Protein AF-A0A381E7R8-F1 (afdb_monomer)

Structure (mmCIF, N/CA/C/O backbone):
data_AF-A0A381E7R8-F1
#
_entry.id   AF-A0A381E7R8-F1
#
loop_
_atom_site.group_PDB
_atom_site.id
_atom_site.type_symbol
_atom_site.label_atom_id
_atom_site.label_alt_id
_atom_site.label_comp_id
_atom_site.label_asym_id
_atom_site.label_entity_id
_atom_site.label_seq_id
_atom_site.pdbx_PDB_ins_code
_atom_site.Cartn_x
_atom_site.Cartn_y
_atom_site.Cartn_z
_atom_site.occupancy
_atom_site.B_iso_or_equiv
_atom_site.auth_seq_id
_atom_site.auth_comp_id
_atom_site.auth_asym_id
_atom_site.auth_atom_id
_atom_site.pdbx_PDB_model_num
ATOM 1 N N . MET A 1 1 ? -20.801 15.352 26.132 1.00 61.00 1 MET A N 1
ATOM 2 C CA . MET A 1 1 ? -19.997 14.340 25.411 1.00 61.00 1 MET A CA 1
ATOM 3 C C . MET A 1 1 ? -20.320 12.989 26.012 1.00 61.00 1 MET A C 1
ATOM 5 O O . MET A 1 1 ? -20.238 12.879 27.228 1.00 61.00 1 MET A O 1
ATOM 9 N N . SER A 1 2 ? -20.716 12.006 25.205 1.00 78.62 2 SER A N 1
ATOM 10 C CA . SER A 1 2 ? -21.127 10.688 25.704 1.00 78.62 2 SER A CA 1
ATOM 11 C C . SER A 1 2 ? -20.179 9.622 25.162 1.00 78.62 2 SER A C 1
ATOM 13 O O . SER A 1 2 ? -19.959 9.539 23.952 1.00 78.62 2 SER A O 1
ATOM 15 N N . LYS A 1 3 ? -19.590 8.832 26.067 1.00 87.75 3 LYS A N 1
ATOM 16 C CA . LYS A 1 3 ? -18.775 7.665 25.712 1.00 87.75 3 LYS A CA 1
ATOM 17 C C . LYS A 1 3 ? -19.713 6.498 25.410 1.00 87.75 3 LYS A C 1
ATOM 19 O O . LYS A 1 3 ? -20.561 6.174 26.233 1.00 87.75 3 LYS A O 1
ATOM 24 N N . TYR A 1 4 ? -19.550 5.881 24.247 1.00 91.44 4 TYR A N 1
ATOM 25 C CA . TYR A 1 4 ? -20.288 4.690 23.836 1.00 91.44 4 TYR A CA 1
ATOM 26 C C . TYR A 1 4 ? -19.333 3.505 23.805 1.00 91.44 4 TYR A C 1
ATOM 28 O O . TYR A 1 4 ? -18.330 3.542 23.092 1.00 91.44 4 TYR A O 1
ATOM 36 N N . HIS A 1 5 ? -19.657 2.461 24.561 1.00 94.12 5 HIS A N 1
ATOM 37 C CA . HIS A 1 5 ? -19.005 1.162 24.458 1.00 94.12 5 HIS A CA 1
ATOM 38 C C . HIS A 1 5 ? -19.753 0.351 23.403 1.00 94.12 5 HIS A C 1
ATOM 40 O O . HIS A 1 5 ? -20.919 0.016 23.593 1.00 94.12 5 HIS A O 1
ATOM 46 N N . ILE A 1 6 ? -19.110 0.114 22.262 1.00 94.88 6 ILE A N 1
ATOM 47 C CA . ILE A 1 6 ? -19.734 -0.513 21.097 1.00 94.88 6 ILE A CA 1
ATOM 48 C C . ILE A 1 6 ? -19.000 -1.805 20.789 1.00 94.88 6 ILE A C 1
ATOM 50 O O . ILE A 1 6 ? -17.787 -1.786 20.581 1.00 94.88 6 ILE A O 1
ATOM 54 N N . THR A 1 7 ? -19.746 -2.902 20.716 1.00 96.88 7 THR A N 1
ATOM 55 C CA . THR A 1 7 ? -19.265 -4.183 20.198 1.00 96.88 7 THR A CA 1
ATOM 56 C C . THR A 1 7 ? -19.481 -4.213 18.689 1.00 96.88 7 THR A C 1
ATOM 58 O O . THR A 1 7 ? -20.602 -4.051 18.210 1.00 96.88 7 THR A O 1
ATOM 61 N N . HIS A 1 8 ? -18.390 -4.363 17.943 1.00 96.69 8 HIS A N 1
ATOM 62 C CA . HIS A 1 8 ? -18.392 -4.488 16.487 1.00 96.69 8 HIS A CA 1
ATOM 63 C C . HIS A 1 8 ? -18.853 -5.877 16.036 1.00 96.69 8 HIS A C 1
ATOM 65 O O . HIS A 1 8 ? -18.835 -6.827 16.818 1.00 96.69 8 HIS A O 1
ATOM 71 N N . SER A 1 9 ? -19.160 -6.027 14.745 1.00 96.12 9 SER A N 1
ATOM 72 C CA . SER A 1 9 ? -19.551 -7.319 14.160 1.00 96.12 9 SER A CA 1
ATOM 73 C C . SER A 1 9 ? -18.456 -8.389 14.256 1.00 96.12 9 SER A C 1
ATOM 75 O O . SER A 1 9 ? -18.755 -9.576 14.270 1.00 96.12 9 SER A O 1
ATOM 77 N N . CYS A 1 10 ? -17.192 -7.978 14.397 1.00 94.88 10 CYS A N 1
ATOM 78 C CA . CYS A 1 10 ? -16.057 -8.868 14.652 1.00 94.88 10 CYS A CA 1
ATOM 79 C C . CYS A 1 10 ? -15.920 -9.305 16.128 1.00 94.88 10 CYS A C 1
ATOM 81 O O . CYS A 1 10 ? -14.922 -9.921 16.481 1.00 94.88 10 CYS A O 1
ATOM 83 N N . GLY A 1 11 ? -16.844 -8.915 17.015 1.00 94.81 11 GLY A N 1
ATOM 84 C CA . GLY A 1 11 ? -16.837 -9.256 18.446 1.00 94.81 11 GLY A CA 1
ATOM 85 C C . GLY A 1 11 ? -15.970 -8.355 19.338 1.00 94.81 11 GLY A C 1
ATOM 86 O O . GLY A 1 11 ? -16.086 -8.402 20.560 1.00 94.81 11 GLY A O 1
ATOM 87 N N . HIS A 1 12 ? -15.135 -7.486 18.760 1.00 95.62 12 HIS A N 1
ATOM 88 C CA . HIS A 1 12 ? -14.300 -6.559 19.528 1.00 95.62 12 HIS A CA 1
ATOM 89 C C . HIS A 1 12 ? -15.088 -5.336 19.993 1.00 95.62 12 HIS A C 1
ATOM 91 O O . HIS A 1 12 ? -15.804 -4.704 19.213 1.00 95.62 12 HIS A O 1
ATOM 97 N N . SER A 1 13 ? -14.884 -4.952 21.251 1.00 95.50 13 SER A N 1
ATOM 98 C CA . SER A 1 13 ? -15.479 -3.748 21.828 1.00 95.50 13 SER A CA 1
ATOM 99 C C . SER A 1 13 ? -14.521 -2.561 21.765 1.00 95.50 13 SER A C 1
ATOM 101 O O . SER A 1 13 ? -13.342 -2.680 22.097 1.00 95.50 13 SER A O 1
ATOM 103 N N . ARG A 1 14 ? -15.028 -1.391 21.367 1.00 94.44 14 ARG A N 1
ATOM 104 C CA . ARG A 1 14 ? -14.288 -0.121 21.368 1.00 94.44 14 ARG A CA 1
ATOM 105 C C . ARG A 1 14 ? -15.113 0.991 21.999 1.00 94.44 14 ARG A C 1
ATOM 107 O O . ARG A 1 14 ? -16.341 1.001 21.942 1.00 94.44 14 ARG A O 1
ATOM 114 N N . THR A 1 15 ? -14.405 1.947 22.593 1.00 94.88 15 THR A N 1
ATOM 115 C CA . THR A 1 15 ? -15.012 3.137 23.189 1.00 94.88 15 THR A CA 1
ATOM 116 C C . THR A 1 15 ? -14.938 4.294 22.203 1.00 94.88 15 THR A C 1
ATOM 118 O O . THR A 1 15 ? -13.847 4.715 21.821 1.00 94.88 15 THR A O 1
ATOM 121 N N . TYR A 1 16 ? -16.093 4.832 21.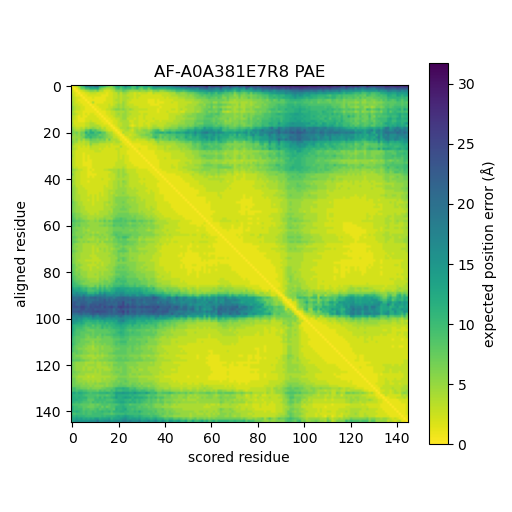822 1.00 92.44 16 TYR A N 1
ATOM 122 C CA . TYR A 1 16 ? -16.208 5.987 20.937 1.00 92.44 16 TYR A CA 1
ATOM 123 C C . TYR A 1 16 ? -16.748 7.194 21.694 1.00 92.44 16 TYR A C 1
ATOM 125 O O . TYR A 1 16 ? -17.708 7.087 22.456 1.00 92.44 16 TYR A O 1
ATOM 133 N N . ASN A 1 17 ? -16.164 8.365 21.449 1.00 92.75 17 ASN A N 1
ATOM 134 C CA . ASN A 1 17 ? -16.782 9.628 21.832 1.00 92.75 17 ASN A CA 1
ATOM 135 C C . ASN A 1 17 ? -17.656 10.101 20.668 1.00 92.75 17 ASN A C 1
ATOM 137 O O . ASN A 1 17 ? -17.148 10.644 19.686 1.00 92.75 17 ASN A O 1
ATOM 141 N N . ILE A 1 18 ? -18.963 9.845 20.747 1.00 90.50 18 ILE A N 1
ATOM 142 C CA . ILE A 1 18 ? -19.897 10.293 19.713 1.00 90.50 18 ILE A CA 1
ATOM 143 C C . ILE A 1 18 ? -20.349 11.712 20.064 1.00 90.50 18 ILE A C 1
ATOM 145 O O . ILE A 1 18 ? -21.137 11.932 20.985 1.00 90.50 18 ILE A O 1
ATOM 149 N N . CYS A 1 19 ? -19.805 12.681 19.329 1.00 86.62 19 CYS A N 1
ATOM 150 C CA . CYS A 1 19 ? -20.195 14.085 19.382 1.00 86.62 19 CYS A CA 1
ATOM 151 C C . CYS A 1 19 ? -21.368 14.389 18.429 1.00 86.62 19 CYS A C 1
ATOM 153 O O . CYS A 1 19 ? -21.651 13.614 17.514 1.00 86.62 19 CYS A O 1
ATOM 155 N N . GLY A 1 20 ? -22.040 15.522 18.656 1.00 84.00 20 GLY A N 1
ATOM 156 C CA . GLY A 1 20 ? -23.197 15.987 17.878 1.00 84.00 20 GLY A CA 1
ATOM 157 C C . GLY A 1 20 ? -24.476 16.101 18.709 1.00 84.00 20 GLY A C 1
ATOM 158 O O . GLY A 1 20 ? -24.531 15.619 19.845 1.00 84.00 20 GLY A O 1
ATOM 159 N N . THR A 1 21 ? -25.495 16.760 18.162 1.00 82.31 21 THR A N 1
ATOM 160 C CA . THR A 1 21 ? -26.860 16.750 18.706 1.00 82.31 21 THR A CA 1
ATOM 161 C C . THR A 1 21 ? -27.434 15.333 18.659 1.00 82.31 21 THR A C 1
ATOM 163 O O . THR A 1 21 ? -27.013 14.522 17.841 1.00 82.31 21 THR A O 1
ATOM 166 N N . ASP A 1 22 ? -28.338 15.019 19.585 1.00 85.69 22 ASP A N 1
ATOM 167 C CA . ASP A 1 22 ? -29.043 13.724 19.632 1.00 85.69 22 ASP A CA 1
ATOM 168 C C . ASP A 1 22 ? -30.563 13.926 19.544 1.00 85.69 22 ASP A C 1
ATOM 170 O O . ASP A 1 22 ? -31.344 13.135 20.063 1.00 85.69 22 ASP A O 1
ATOM 174 N N . VAL A 1 23 ? -30.977 15.046 18.942 1.00 86.06 23 VAL A N 1
ATOM 175 C CA . VAL A 1 23 ? -32.380 15.485 18.866 1.00 86.06 23 VAL A CA 1
ATOM 176 C C . VAL A 1 23 ? -33.215 14.495 18.047 1.00 86.06 23 VAL A C 1
ATOM 178 O O . VAL A 1 23 ? -34.391 14.298 18.339 1.00 86.06 23 VAL A O 1
ATOM 181 N N . HIS A 1 24 ? -32.601 13.816 17.077 1.00 88.00 24 HIS A N 1
ATOM 182 C CA . HIS A 1 24 ? -33.231 12.803 16.232 1.00 88.00 24 HIS A CA 1
ATOM 183 C C . HIS A 1 24 ? -32.565 11.422 16.374 1.00 88.00 24 HIS A C 1
ATOM 185 O O . HIS A 1 24 ? -32.642 10.589 15.468 1.00 88.00 24 HIS A O 1
ATOM 191 N N . GLY A 1 25 ? -31.902 11.153 17.506 1.00 87.88 25 GLY A N 1
ATOM 192 C CA . GLY A 1 25 ? -31.241 9.870 17.772 1.00 87.88 25 GLY A CA 1
ATOM 193 C C . GLY A 1 25 ? -30.006 9.612 16.901 1.00 87.88 25 GLY A C 1
ATOM 194 O O . GLY A 1 25 ? -29.629 8.457 16.659 1.00 87.88 25 GLY A O 1
ATOM 195 N N . GLU A 1 26 ? -29.368 10.669 16.395 1.00 90.88 26 GLU A N 1
ATOM 196 C CA . GLU A 1 26 ? -28.210 10.599 15.507 1.00 90.88 26 GLU A CA 1
ATOM 197 C C . GLU A 1 26 ? -27.057 9.823 16.143 1.00 90.88 26 GLU A C 1
ATOM 199 O O . GLU A 1 26 ? -26.372 9.052 15.456 1.00 90.88 26 GLU A O 1
ATOM 204 N N . ARG A 1 27 ? -26.863 9.965 17.461 1.00 90.44 27 ARG A N 1
ATOM 205 C CA . ARG A 1 27 ? -25.798 9.252 18.171 1.00 90.44 27 ARG A CA 1
ATOM 206 C C . ARG A 1 27 ? -26.088 7.760 18.231 1.00 90.44 27 ARG A C 1
ATOM 208 O O . ARG A 1 27 ? -25.189 6.958 17.981 1.00 90.44 27 ARG A O 1
ATOM 215 N N . GLY A 1 28 ? -27.344 7.387 18.478 1.00 91.00 28 GLY A N 1
ATOM 216 C CA . GLY A 1 28 ? -27.798 5.997 18.449 1.00 91.00 28 GLY A CA 1
ATOM 217 C C . GLY A 1 28 ? -27.624 5.358 17.069 1.00 91.00 28 GLY A C 1
ATOM 218 O O . GLY A 1 28 ? -27.108 4.244 16.961 1.00 91.00 28 GLY A O 1
ATOM 219 N N . ARG A 1 29 ? -27.970 6.079 15.995 1.00 92.88 29 ARG A N 1
ATOM 220 C CA . ARG A 1 29 ? -27.760 5.611 14.614 1.00 92.88 29 ARG A CA 1
ATOM 221 C C . ARG A 1 29 ? -26.277 5.413 14.302 1.00 92.88 29 ARG A C 1
ATOM 223 O O . ARG A 1 29 ? -25.907 4.394 13.721 1.00 92.88 29 ARG A O 1
ATOM 230 N N . LYS A 1 30 ? -25.418 6.345 14.725 1.00 93.06 30 LYS A N 1
ATOM 231 C CA . LYS A 1 30 ? -23.964 6.228 14.553 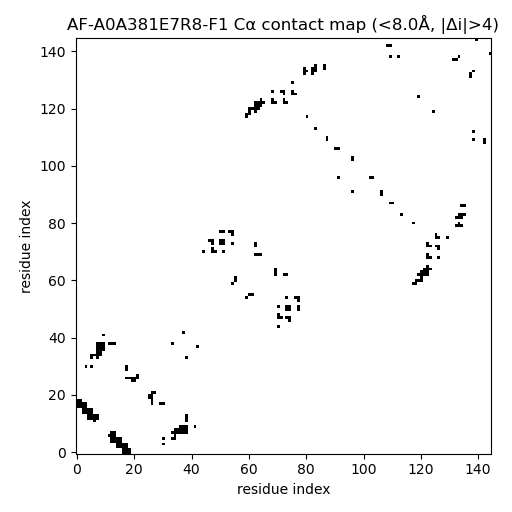1.00 93.06 30 LYS A CA 1
ATOM 232 C C . LYS A 1 30 ? -23.385 5.065 15.361 1.00 93.06 30 LYS A C 1
ATOM 234 O O . LYS A 1 30 ? -22.532 4.344 14.852 1.00 93.06 30 LYS A O 1
ATOM 239 N N . ALA A 1 31 ? -23.878 4.836 16.579 1.00 93.62 31 ALA A N 1
ATOM 240 C CA . ALA A 1 31 ? -23.466 3.697 17.390 1.00 93.62 31 ALA A CA 1
ATOM 241 C C . ALA A 1 31 ? -23.824 2.356 16.724 1.00 93.62 31 ALA A C 1
ATOM 243 O O . ALA A 1 31 ? -22.974 1.472 16.626 1.00 93.62 31 ALA A O 1
ATOM 244 N N . LYS A 1 32 ? -25.043 2.236 16.178 1.00 94.75 32 LYS A N 1
ATOM 245 C CA . LYS A 1 32 ? -25.470 1.063 15.395 1.00 94.75 32 LYS A CA 1
ATOM 246 C C . LYS A 1 32 ? -24.620 0.860 14.137 1.00 94.75 32 LYS A C 1
ATOM 248 O O . LYS A 1 32 ? -24.248 -0.268 13.840 1.00 94.75 32 LYS A O 1
ATOM 253 N N . TRP A 1 33 ? -24.265 1.938 13.437 1.00 94.75 33 TRP A N 1
ATOM 254 C CA . TRP A 1 33 ? -23.381 1.872 12.268 1.00 94.75 33 TRP A CA 1
ATOM 255 C C . TRP A 1 33 ? -21.961 1.402 12.616 1.00 94.75 33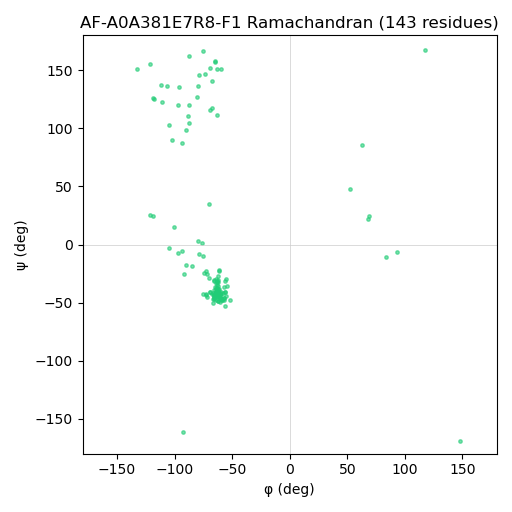 TRP A C 1
ATOM 257 O O . TRP A 1 33 ? -21.348 0.658 11.856 1.00 94.75 33 TRP A O 1
ATOM 267 N N . TYR A 1 34 ? -21.416 1.794 13.773 1.00 94.75 34 TYR A N 1
ATOM 268 C CA . TYR A 1 34 ? -20.165 1.204 14.258 1.00 94.75 34 TYR A CA 1
ATOM 269 C C . TYR A 1 34 ? -20.332 -0.287 14.574 1.00 94.75 34 TYR A C 1
ATOM 271 O O . TYR A 1 34 ? -19.491 -1.075 14.154 1.00 94.75 34 TYR A O 1
ATOM 279 N N . ALA A 1 35 ? -21.421 -0.685 15.236 1.00 95.81 35 ALA A N 1
ATOM 280 C CA . ALA A 1 35 ? -21.677 -2.085 15.581 1.00 95.81 35 ALA A CA 1
ATOM 281 C C . ALA A 1 35 ? -21.841 -2.999 14.350 1.00 95.81 35 ALA A C 1
ATOM 283 O O . 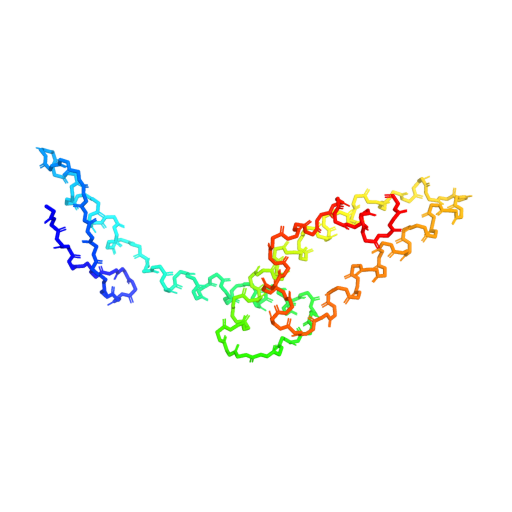ALA A 1 35 ? -21.447 -4.160 14.394 1.00 95.81 35 ALA A O 1
ATOM 284 N N . SER A 1 36 ? -22.377 -2.486 13.236 1.00 96.25 36 SER A N 1
ATOM 285 C CA . SER A 1 36 ? -22.631 -3.283 12.026 1.00 96.25 36 SER A CA 1
ATOM 286 C C . SER A 1 36 ? -21.384 -3.625 11.203 1.00 96.25 36 SER A C 1
ATOM 288 O O . SER A 1 36 ? -21.479 -4.407 10.263 1.00 96.25 36 SER A O 1
ATOM 290 N N . GLN A 1 37 ? -20.227 -3.035 11.507 1.00 95.12 37 GLN A N 1
ATOM 291 C CA . GLN A 1 37 ? -18.988 -3.214 10.743 1.00 95.12 37 GLN A CA 1
ATOM 292 C C . GLN A 1 37 ? -17.866 -3.778 11.624 1.00 95.12 37 GLN A C 1
ATOM 294 O O . GLN A 1 37 ? -17.886 -3.553 12.841 1.00 95.12 37 GLN A O 1
ATOM 299 N N . PRO A 1 38 ? -16.858 -4.457 11.041 1.00 95.75 38 PRO A N 1
ATOM 300 C CA . PRO A 1 38 ? -15.681 -4.876 11.787 1.00 95.75 38 PRO A CA 1
ATOM 301 C C . PRO A 1 38 ? -14.968 -3.662 12.382 1.00 95.75 38 PRO A C 1
ATOM 303 O O . PRO A 1 38 ? -15.023 -2.549 11.839 1.00 95.75 38 PRO A O 1
ATOM 306 N N . CYS A 1 39 ? -14.290 -3.878 13.508 1.00 95.50 39 CYS A N 1
ATOM 307 C CA . CYS A 1 39 ? -13.541 -2.815 14.156 1.00 95.50 39 CYS A CA 1
ATOM 308 C C . CYS A 1 39 ? -12.369 -2.355 13.262 1.00 95.50 39 CYS A C 1
ATOM 310 O O . CYS A 1 39 ? -11.901 -3.114 12.406 1.00 95.50 39 CYS A O 1
ATOM 312 N N . PRO A 1 40 ? -11.854 -1.128 13.460 1.00 92.94 40 PRO A N 1
ATOM 313 C CA . PRO A 1 40 ? -10.753 -0.599 12.655 1.00 92.94 40 PRO A CA 1
ATOM 314 C C . PRO A 1 40 ? -9.491 -1.470 12.664 1.00 92.94 40 PRO A C 1
ATOM 316 O O . PRO A 1 40 ? -8.773 -1.502 11.67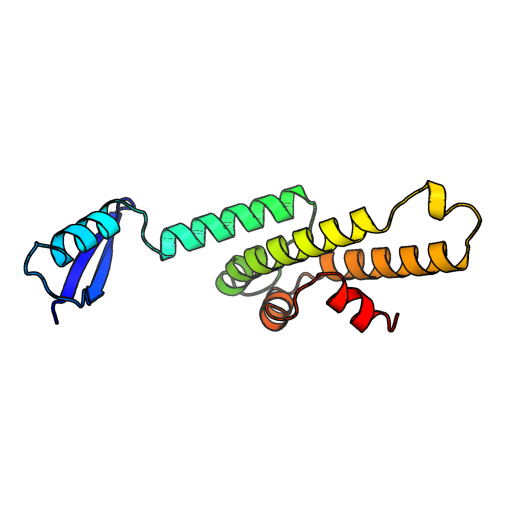0 1.00 92.94 40 PRO A O 1
ATOM 319 N N . ASP A 1 41 ? -9.217 -2.180 13.763 1.00 93.12 41 ASP A N 1
ATOM 320 C CA . ASP A 1 41 ? -8.030 -3.038 13.862 1.00 93.12 41 ASP A CA 1
ATOM 321 C C . ASP A 1 41 ? -8.181 -4.305 13.020 1.00 93.12 41 ASP A C 1
ATOM 323 O O . ASP A 1 41 ? -7.254 -4.666 12.303 1.00 93.12 41 ASP A O 1
ATOM 327 N N . CYS A 1 42 ? -9.358 -4.941 13.055 1.00 94.56 42 CYS A N 1
ATOM 328 C CA . CYS A 1 42 ? -9.655 -6.099 12.212 1.00 94.56 42 CYS A CA 1
ATOM 329 C C . CYS A 1 42 ? -9.629 -5.730 10.733 1.00 94.56 42 CYS A C 1
ATOM 331 O O . CYS A 1 42 ? -9.027 -6.450 9.947 1.00 94.56 42 CYS A O 1
ATOM 333 N N . ARG A 1 43 ? -10.214 -4.584 10.366 1.00 94.38 43 ARG A N 1
ATOM 334 C CA . ARG A 1 43 ? -10.178 -4.098 8.984 1.00 94.38 43 ARG A CA 1
ATOM 335 C C . ARG A 1 43 ? -8.747 -3.868 8.504 1.00 94.38 43 ARG A C 1
ATOM 337 O O . ARG A 1 43 ? -8.379 -4.351 7.445 1.00 94.38 43 ARG A O 1
ATOM 344 N N . ARG A 1 44 ? -7.918 -3.198 9.312 1.00 93.62 44 ARG A N 1
ATOM 345 C CA . ARG A 1 44 ? -6.504 -2.983 8.978 1.00 93.62 44 ARG A CA 1
ATOM 346 C C . ARG A 1 44 ? -5.737 -4.302 8.864 1.00 93.62 44 ARG A C 1
ATOM 348 O O . ARG A 1 44 ? -4.871 -4.434 8.010 1.00 93.62 44 ARG A O 1
ATOM 355 N N . ALA A 1 45 ? -6.027 -5.273 9.729 1.00 92.25 45 ALA A N 1
ATOM 356 C CA . ALA A 1 45 ? -5.401 -6.590 9.660 1.00 92.25 45 ALA A CA 1
ATOM 357 C C . ALA A 1 45 ? -5.769 -7.329 8.363 1.00 92.25 45 ALA A C 1
ATOM 359 O O . ALA A 1 45 ? -4.897 -7.934 7.747 1.00 92.25 45 ALA A O 1
ATOM 360 N N . GLU A 1 46 ? -7.028 -7.238 7.936 1.00 94.69 46 GLU A N 1
ATOM 361 C CA . GLU A 1 46 ? -7.511 -7.802 6.673 1.00 94.69 46 GLU A CA 1
ATOM 362 C C . GLU A 1 46 ? -6.870 -7.116 5.456 1.00 94.69 46 GLU A C 1
ATOM 364 O O . GLU A 1 46 ? -6.347 -7.800 4.580 1.00 94.69 46 GLU A O 1
ATOM 369 N N . GLU A 1 47 ? -6.812 -5.780 5.441 1.00 94.62 47 GLU A N 1
ATOM 370 C CA . GLU A 1 47 ? -6.126 -4.996 4.401 1.00 94.62 47 GLU A CA 1
ATOM 371 C C . GLU A 1 47 ? -4.646 -5.391 4.279 1.00 94.62 47 GLU A C 1
ATOM 373 O O . GLU A 1 47 ? -4.161 -5.680 3.184 1.00 94.62 47 GLU A O 1
ATOM 378 N N . ASN A 1 48 ? -3.939 -5.485 5.409 1.00 94.25 48 ASN A N 1
ATOM 379 C CA . ASN A 1 48 ? -2.537 -5.898 5.444 1.00 94.25 48 ASN A CA 1
ATOM 380 C C . ASN A 1 48 ? -2.347 -7.346 4.960 1.00 94.25 48 ASN A C 1
ATOM 382 O O . ASN A 1 48 ? -1.381 -7.642 4.256 1.00 94.25 48 ASN A O 1
ATOM 386 N N . ALA A 1 49 ? -3.259 -8.256 5.314 1.00 94.25 49 ALA A N 1
ATOM 387 C CA . ALA A 1 49 ? -3.207 -9.646 4.868 1.00 94.25 49 ALA A CA 1
ATOM 388 C C . ALA A 1 49 ? -3.448 -9.771 3.355 1.00 94.25 49 ALA A C 1
ATOM 390 O O . ALA A 1 49 ? -2.723 -10.502 2.677 1.00 94.25 49 ALA A O 1
ATOM 391 N N . ALA A 1 50 ? -4.415 -9.024 2.814 1.00 96.75 50 ALA A N 1
ATOM 392 C CA . ALA A 1 50 ? -4.685 -8.969 1.381 1.00 96.75 50 ALA A CA 1
ATOM 393 C C . ALA A 1 50 ? -3.492 -8.386 0.604 1.00 96.75 50 ALA A C 1
ATOM 395 O O . ALA A 1 50 ? -3.088 -8.940 -0.420 1.00 96.75 50 ALA A O 1
ATOM 396 N N . ALA A 1 51 ? -2.870 -7.322 1.119 1.00 96.69 51 ALA A N 1
ATOM 397 C CA . ALA A 1 51 ? -1.668 -6.742 0.527 1.00 96.69 51 ALA A CA 1
ATOM 398 C C . ALA A 1 51 ? -0.485 -7.725 0.530 1.00 96.69 51 ALA A C 1
ATOM 400 O O . ALA A 1 51 ? 0.178 -7.899 -0.494 1.00 96.69 51 ALA A O 1
ATOM 401 N N . ALA A 1 52 ? -0.261 -8.427 1.645 1.00 95.62 52 ALA A N 1
ATOM 402 C CA . ALA A 1 52 ? 0.773 -9.453 1.747 1.00 95.62 52 ALA A CA 1
ATOM 403 C C . ALA A 1 52 ? 0.524 -10.638 0.796 1.00 95.62 52 ALA A C 1
ATOM 405 O O . ALA A 1 52 ? 1.466 -11.223 0.265 1.00 95.62 52 ALA A O 1
ATOM 406 N N . GLN A 1 53 ? -0.738 -11.016 0.568 1.00 97.38 53 GLN A N 1
ATOM 407 C CA . GLN A 1 53 ? -1.100 -12.033 -0.423 1.00 97.38 53 GLN A CA 1
ATOM 408 C C . GLN A 1 53 ? -0.802 -11.552 -1.851 1.00 97.38 53 GLN A C 1
ATOM 410 O O . GLN A 1 53 ? -0.086 -12.240 -2.570 1.00 97.38 53 GLN A O 1
ATOM 415 N N . SER A 1 54 ? -1.256 -10.352 -2.224 1.00 96.88 54 SER A N 1
ATOM 416 C CA . SER A 1 54 ? -0.983 -9.740 -3.536 1.00 96.88 54 SER A CA 1
ATOM 417 C C . SER A 1 54 ? 0.520 -9.645 -3.826 1.00 96.88 54 SER A C 1
ATOM 419 O O . SER A 1 54 ? 0.985 -10.023 -4.901 1.00 96.88 54 SER A O 1
ATOM 421 N N . ASN A 1 55 ? 1.320 -9.214 -2.846 1.00 97.06 55 ASN A N 1
ATOM 422 C CA . ASN A 1 55 ? 2.771 -9.132 -3.009 1.00 97.06 55 ASN A CA 1
ATOM 423 C C . ASN A 1 55 ? 3.419 -10.514 -3.216 1.00 97.06 55 ASN A C 1
ATOM 425 O O . ASN A 1 55 ? 4.324 -10.642 -4.041 1.00 97.06 55 ASN A O 1
ATOM 429 N N . ARG A 1 56 ? 2.931 -11.558 -2.529 1.00 96.50 56 ARG A N 1
ATOM 430 C CA . ARG A 1 56 ? 3.381 -12.945 -2.743 1.00 96.50 56 ARG A CA 1
ATOM 431 C C . ARG A 1 56 ? 2.985 -13.485 -4.115 1.00 96.50 56 ARG A C 1
ATOM 433 O O . ARG A 1 56 ? 3.808 -14.117 -4.765 1.00 96.50 56 ARG A O 1
ATOM 440 N N . GLU A 1 57 ? 1.765 -13.217 -4.575 1.00 96.88 57 GLU A N 1
ATOM 441 C CA . GLU A 1 57 ? 1.292 -13.611 -5.913 1.00 96.88 57 GLU A CA 1
ATOM 442 C C . GLU A 1 57 ? 2.107 -12.952 -7.030 1.00 96.88 57 GLU A C 1
ATOM 444 O O . GLU A 1 57 ? 2.358 -13.565 -8.064 1.00 96.88 57 GLU A O 1
ATOM 449 N N . LYS A 1 58 ? 2.597 -11.731 -6.791 1.00 95.12 58 LYS A N 1
ATOM 450 C CA . LYS A 1 58 ? 3.540 -11.030 -7.672 1.00 95.12 58 LYS A CA 1
ATOM 451 C C . LYS A 1 58 ? 4.986 -11.541 -7.574 1.00 95.12 58 LYS A C 1
ATOM 453 O O . LYS A 1 58 ? 5.861 -10.981 -8.230 1.00 95.12 58 LYS A O 1
ATOM 458 N N . GLY A 1 59 ? 5.256 -12.562 -6.759 1.00 96.69 59 GLY A N 1
ATOM 459 C CA . GLY A 1 59 ? 6.591 -13.138 -6.579 1.00 96.69 59 GLY A CA 1
ATOM 460 C C . GLY A 1 59 ? 7.584 -12.210 -5.876 1.00 96.69 59 GLY A C 1
ATOM 461 O O . GLY A 1 59 ? 8.791 -12.370 -6.048 1.00 96.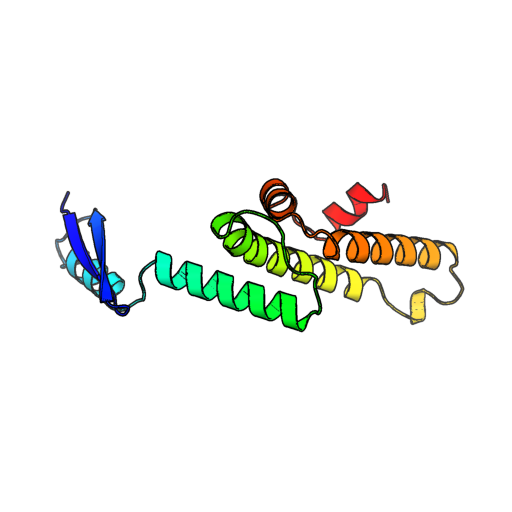69 59 GLY A O 1
ATOM 462 N N . LEU A 1 60 ? 7.104 -11.220 -5.115 1.00 97.19 60 LEU A N 1
ATOM 463 C CA . LEU A 1 60 ? 7.980 -10.298 -4.396 1.00 97.19 60 LEU A CA 1
ATOM 464 C C . LEU A 1 60 ? 8.621 -10.988 -3.183 1.00 97.19 60 LEU A C 1
ATOM 466 O O . LEU A 1 60 ? 7.975 -11.821 -2.539 1.00 97.19 60 LEU A O 1
ATOM 470 N N . PRO A 1 61 ? 9.865 -10.624 -2.821 1.00 97.44 61 PRO A N 1
ATOM 471 C CA . PRO A 1 61 ? 10.545 -11.236 -1.688 1.00 97.44 61 PRO A CA 1
ATOM 472 C C . PRO A 1 61 ? 9.833 -10.919 -0.365 1.00 97.44 61 PRO A C 1
ATOM 474 O O . PRO A 1 61 ? 9.106 -9.927 -0.244 1.00 97.44 61 PRO A O 1
ATOM 477 N N . GLN A 1 62 ? 10.041 -11.761 0.645 1.00 96.94 62 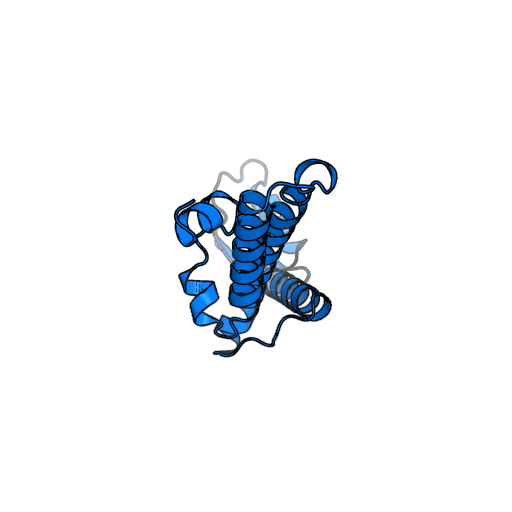GLN A N 1
ATOM 478 C CA . GLN A 1 62 ? 9.499 -11.527 1.982 1.00 96.94 62 GLN A CA 1
ATOM 479 C C . GLN A 1 62 ? 10.170 -10.307 2.628 1.00 96.94 62 GLN A C 1
ATOM 481 O O . GLN A 1 62 ? 11.377 -10.115 2.489 1.00 96.94 62 GLN A O 1
ATOM 486 N N . LEU A 1 63 ? 9.388 -9.491 3.340 1.00 98.06 63 LEU A N 1
ATOM 487 C CA . LEU A 1 63 ? 9.931 -8.349 4.068 1.00 98.06 63 LEU A CA 1
ATOM 488 C C . LEU A 1 63 ? 10.581 -8.758 5.397 1.00 98.06 63 LEU A C 1
ATOM 490 O O . LEU A 1 63 ? 10.106 -9.645 6.108 1.00 98.06 63 LEU A O 1
ATOM 494 N N . GLU A 1 64 ? 11.632 -8.034 5.754 1.00 98.19 64 GLU A N 1
ATOM 495 C CA . GLU A 1 64 ? 12.396 -8.138 6.988 1.00 98.19 64 GLU A CA 1
ATOM 496 C C . GLU A 1 64 ? 12.076 -6.956 7.911 1.00 98.19 64 GLU A C 1
ATOM 498 O O . GLU A 1 64 ? 11.993 -5.801 7.480 1.00 98.19 64 GLU A O 1
ATOM 503 N N . GLY A 1 65 ? 11.897 -7.233 9.203 1.00 97.75 65 GLY A N 1
ATOM 504 C CA . GLY A 1 65 ? 11.589 -6.227 10.218 1.00 97.75 65 GLY A CA 1
ATOM 505 C C . GLY A 1 65 ? 10.711 -6.777 11.338 1.00 97.75 65 GLY A C 1
ATOM 506 O O . GLY A 1 65 ? 10.487 -7.982 11.449 1.00 97.75 65 GLY A O 1
ATOM 507 N N . SER A 1 66 ? 10.190 -5.890 12.190 1.00 97.88 66 SER A N 1
ATOM 508 C CA . SER A 1 66 ? 9.238 -6.315 13.222 1.00 97.88 66 SER A CA 1
ATOM 509 C C . SER A 1 66 ? 7.898 -6.746 12.602 1.00 97.88 66 SER A C 1
ATOM 511 O O . SER A 1 66 ? 7.491 -6.181 11.585 1.00 97.88 66 SER A O 1
ATOM 513 N N . PRO A 1 67 ? 7.132 -7.658 13.235 1.00 96.31 67 PRO A N 1
ATOM 514 C CA . PRO A 1 67 ? 5.836 -8.095 12.706 1.00 96.31 67 PRO A CA 1
ATOM 515 C C . PRO A 1 67 ? 4.861 -6.944 12.418 1.00 96.31 67 PRO A C 1
ATOM 517 O O . PRO A 1 67 ? 4.126 -6.973 11.434 1.00 96.31 67 PRO A O 1
ATOM 520 N N . LYS A 1 68 ? 4.882 -5.892 13.251 1.00 93.31 68 LYS A N 1
ATOM 521 C CA . LYS A 1 68 ? 4.061 -4.689 13.045 1.00 93.31 68 LYS A CA 1
ATOM 522 C C . LYS A 1 68 ? 4.522 -3.872 11.837 1.00 93.31 68 LYS A C 1
ATOM 524 O O . LYS A 1 68 ? 3.674 -3.385 11.096 1.00 93.31 68 LYS A O 1
ATOM 529 N N . GLN A 1 69 ? 5.836 -3.723 11.647 1.00 97.56 69 GLN A N 1
ATOM 530 C CA . GLN A 1 69 ? 6.382 -3.032 10.479 1.00 97.56 69 GLN A CA 1
ATOM 531 C C . GLN A 1 69 ? 6.087 -3.808 9.204 1.00 97.56 69 GLN A C 1
ATOM 533 O O . GLN A 1 69 ? 5.595 -3.205 8.265 1.00 97.56 69 GLN A O 1
ATOM 538 N N . ILE A 1 70 ? 6.314 -5.125 9.191 1.00 98.00 70 ILE A N 1
ATOM 539 C CA . ILE A 1 70 ? 6.035 -5.976 8.029 1.00 98.00 70 ILE A CA 1
ATOM 540 C C . ILE A 1 70 ? 4.570 -5.830 7.615 1.00 98.00 70 ILE A C 1
ATOM 542 O O . ILE A 1 70 ? 4.301 -5.475 6.474 1.00 98.00 70 ILE A O 1
ATOM 546 N N . ALA A 1 71 ? 3.624 -6.005 8.545 1.00 95.38 71 ALA A N 1
ATOM 547 C CA . ALA A 1 71 ? 2.199 -5.916 8.224 1.00 95.38 71 ALA A CA 1
ATOM 548 C C . ALA A 1 71 ? 1.817 -4.571 7.577 1.00 95.38 71 ALA A C 1
ATOM 550 O O . ALA A 1 71 ? 1.044 -4.545 6.627 1.00 95.38 71 ALA A O 1
ATOM 551 N N . TRP A 1 72 ? 2.369 -3.458 8.062 1.00 96.38 72 TRP A N 1
ATOM 552 C CA . TRP A 1 72 ? 2.115 -2.138 7.482 1.00 96.38 72 TRP A CA 1
ATOM 553 C C . TRP A 1 72 ? 2.857 -1.912 6.156 1.00 96.38 72 TRP A C 1
ATOM 555 O O . TRP A 1 72 ? 2.280 -1.392 5.200 1.00 96.38 72 TRP A O 1
ATOM 565 N N . ALA A 1 73 ? 4.119 -2.331 6.082 1.00 97.94 73 ALA A N 1
ATOM 566 C CA . ALA A 1 73 ? 4.966 -2.191 4.908 1.00 97.94 73 ALA A CA 1
ATOM 567 C C . ALA A 1 73 ? 4.436 -2.989 3.711 1.00 97.94 73 ALA A C 1
ATOM 569 O O . ALA A 1 73 ? 4.543 -2.511 2.588 1.00 97.94 73 ALA A O 1
ATOM 570 N N . GLU A 1 74 ? 3.805 -4.148 3.927 1.00 97.94 74 GLU A N 1
ATOM 571 C CA . GLU A 1 74 ? 3.149 -4.914 2.857 1.00 97.94 74 GLU A CA 1
ATOM 572 C C . GLU A 1 74 ? 2.068 -4.086 2.144 1.00 97.94 74 GLU A C 1
ATOM 574 O O . GLU A 1 74 ? 2.006 -4.079 0.912 1.00 97.94 74 GLU A O 1
ATOM 579 N N . THR A 1 75 ? 1.271 -3.321 2.895 1.00 97.44 75 THR A N 1
ATOM 580 C CA . THR A 1 75 ? 0.238 -2.425 2.348 1.00 97.44 75 THR A CA 1
ATOM 581 C C . THR A 1 75 ? 0.847 -1.281 1.547 1.00 97.44 75 THR A C 1
ATOM 583 O O . THR A 1 75 ? 0.413 -1.019 0.423 1.00 97.44 75 THR A O 1
ATOM 586 N N . ILE A 1 76 ? 1.893 -0.640 2.079 1.00 97.56 76 ILE A N 1
ATOM 587 C CA . ILE A 1 76 ? 2.608 0.433 1.373 1.00 97.56 76 ILE A CA 1
ATOM 588 C C . ILE A 1 76 ? 3.236 -0.104 0.080 1.00 97.56 76 ILE A C 1
ATOM 590 O O . ILE A 1 76 ? 3.034 0.465 -0.994 1.00 97.56 76 ILE A O 1
ATOM 594 N N . ARG A 1 77 ? 3.945 -1.234 0.165 1.00 98.12 77 ARG A N 1
ATOM 595 C CA . ARG A 1 77 ? 4.591 -1.893 -0.971 1.00 98.12 77 ARG A CA 1
ATOM 596 C C . ARG A 1 77 ? 3.583 -2.303 -2.036 1.00 98.12 77 ARG A C 1
ATOM 598 O O . ARG A 1 77 ? 3.837 -2.077 -3.213 1.00 98.12 77 ARG A O 1
ATOM 605 N N . CYS A 1 78 ? 2.433 -2.856 -1.653 1.00 97.31 78 CYS A N 1
ATOM 606 C CA . CYS A 1 78 ? 1.408 -3.260 -2.615 1.00 97.31 78 CYS A CA 1
ATOM 607 C C . CYS A 1 78 ? 0.920 -2.061 -3.445 1.00 97.31 78 CYS A C 1
ATOM 609 O O . CYS A 1 78 ? 0.859 -2.152 -4.673 1.00 97.31 78 CYS A O 1
ATOM 611 N N . ALA A 1 79 ? 0.639 -0.924 -2.798 1.00 96.25 79 ALA A N 1
ATOM 612 C CA . ALA A 1 79 ? 0.239 0.305 -3.484 1.00 96.25 79 ALA A CA 1
ATOM 613 C C . ALA A 1 79 ? 1.367 0.874 -4.366 1.00 96.25 79 ALA A C 1
ATOM 615 O O . ALA A 1 79 ? 1.134 1.237 -5.520 1.00 96.25 79 ALA A O 1
ATOM 616 N N . ALA A 1 80 ? 2.602 0.895 -3.857 1.00 96.62 80 ALA A N 1
ATOM 617 C CA . ALA A 1 80 ? 3.775 1.344 -4.604 1.00 96.62 80 ALA A CA 1
ATOM 618 C C . ALA A 1 80 ? 4.006 0.511 -5.873 1.00 96.62 80 ALA A C 1
ATOM 620 O O . ALA A 1 80 ? 4.197 1.051 -6.960 1.00 96.62 80 ALA A O 1
ATOM 621 N N . VAL A 1 81 ? 3.937 -0.814 -5.748 1.00 95.81 81 VAL A N 1
ATOM 622 C CA . VAL A 1 81 ? 4.120 -1.747 -6.861 1.00 95.81 81 VAL A CA 1
ATOM 623 C C . VAL A 1 81 ? 3.024 -1.583 -7.906 1.00 95.81 81 VAL A C 1
ATOM 625 O O . VAL A 1 81 ? 3.336 -1.582 -9.090 1.00 95.81 81 VAL A O 1
ATOM 628 N N . GLN A 1 82 ? 1.767 -1.385 -7.501 1.00 95.00 82 GLN A N 1
ATOM 629 C CA . GLN A 1 82 ? 0.683 -1.081 -8.442 1.00 95.00 82 GLN A CA 1
ATOM 630 C C . GLN A 1 82 ? 0.947 0.209 -9.234 1.00 95.00 82 GLN A C 1
ATOM 632 O O . GLN A 1 82 ? 0.735 0.226 -10.445 1.00 95.00 82 GLN A O 1
ATOM 637 N N . ALA A 1 83 ? 1.444 1.266 -8.584 1.00 94.06 83 ALA A N 1
ATOM 638 C CA . ALA A 1 83 ? 1.783 2.520 -9.257 1.00 94.06 83 ALA A CA 1
ATOM 639 C C . ALA A 1 83 ? 2.949 2.355 -10.252 1.00 94.06 83 ALA A C 1
ATOM 641 O O . ALA A 1 83 ? 2.861 2.832 -11.386 1.00 94.06 83 ALA A O 1
ATOM 642 N N . MET A 1 84 ? 4.003 1.630 -9.860 1.00 94.19 84 MET A N 1
ATOM 643 C CA . MET A 1 84 ? 5.140 1.332 -10.737 1.00 94.19 84 MET A CA 1
ATOM 644 C C . MET A 1 84 ? 4.741 0.448 -11.924 1.00 94.19 84 MET A C 1
ATOM 646 O O . MET A 1 84 ? 5.165 0.717 -13.044 1.00 94.19 84 MET A O 1
ATOM 650 N N . ASP A 1 85 ? 3.912 -0.579 -11.699 1.00 91.56 85 ASP A N 1
ATOM 651 C CA . ASP A 1 85 ? 3.397 -1.466 -12.752 1.00 91.56 85 ASP A CA 1
ATOM 652 C C . ASP A 1 85 ? 2.577 -0.676 -13.781 1.00 91.56 85 ASP A C 1
ATOM 654 O O . ASP A 1 85 ? 2.784 -0.815 -14.988 1.00 91.56 85 ASP A O 1
ATOM 658 N N . ALA A 1 86 ? 1.683 0.199 -13.304 1.00 91.06 86 ALA A N 1
ATOM 659 C CA . ALA A 1 86 ? 0.874 1.055 -14.163 1.00 91.06 86 ALA A CA 1
ATOM 660 C C . ALA A 1 86 ? 1.756 1.957 -15.037 1.00 91.06 86 ALA A C 1
ATOM 662 O O . ALA A 1 86 ? 1.569 2.001 -16.253 1.00 91.06 86 ALA A O 1
ATOM 663 N N . PHE A 1 87 ? 2.759 2.613 -14.450 1.00 88.69 87 PHE A N 1
ATOM 664 C CA . PHE A 1 87 ? 3.677 3.462 -15.206 1.00 88.69 87 PHE A CA 1
ATOM 665 C C . PHE A 1 87 ? 4.535 2.666 -16.200 1.00 88.69 87 PHE A C 1
ATOM 667 O O . PHE A 1 87 ? 4.609 3.033 -17.370 1.00 88.69 87 PHE A O 1
ATOM 674 N N . GLY A 1 88 ? 5.128 1.547 -15.774 1.00 86.25 88 GLY A N 1
ATOM 675 C CA . GLY A 1 88 ? 5.928 0.685 -16.647 1.00 86.25 88 GLY A CA 1
ATOM 676 C C . GLY A 1 88 ? 5.144 0.212 -17.874 1.00 86.25 88 GLY A C 1
ATOM 677 O O . GLY A 1 88 ? 5.657 0.259 -18.989 1.00 86.25 88 GLY A O 1
ATOM 678 N N . SER A 1 89 ? 3.868 -0.148 -17.696 1.00 84.75 89 SER A N 1
ATOM 679 C CA . SER A 1 89 ? 3.003 -0.578 -18.803 1.00 84.75 89 SER A CA 1
ATOM 680 C C . SER A 1 89 ? 2.693 0.526 -19.823 1.00 84.75 89 SER A C 1
ATOM 682 O O . SER A 1 89 ? 2.554 0.233 -21.006 1.00 84.75 89 SER A O 1
ATOM 684 N N . GLN A 1 90 ? 2.636 1.795 -19.400 1.00 82.75 90 GLN A N 1
ATOM 685 C CA . GLN A 1 90 ? 2.375 2.936 -20.290 1.00 82.75 90 GLN A CA 1
ATOM 686 C C . GLN A 1 90 ? 3.561 3.277 -21.197 1.00 82.75 90 GLN A C 1
ATOM 688 O O . GLN A 1 90 ? 3.391 3.918 -22.231 1.00 82.75 90 GLN A O 1
ATOM 693 N N . LEU A 1 91 ? 4.770 2.883 -20.802 1.00 75.88 91 LEU A N 1
ATOM 694 C CA . LEU A 1 91 ? 5.996 3.237 -21.507 1.00 75.88 91 LEU A CA 1
ATOM 695 C C . LEU A 1 91 ? 6.331 2.293 -22.667 1.00 75.88 91 LEU A C 1
ATOM 697 O O . LEU A 1 91 ? 7.124 2.646 -23.545 1.00 75.88 91 LEU A O 1
ATOM 701 N N . VAL A 1 92 ? 5.734 1.102 -22.680 1.00 70.12 92 VAL A N 1
ATOM 702 C CA . VAL A 1 92 ? 5.987 0.081 -23.695 1.00 70.12 92 VAL A CA 1
ATOM 703 C C . VAL A 1 92 ? 4.956 0.209 -24.815 1.00 70.12 92 VAL A C 1
ATOM 705 O O . VAL A 1 92 ? 3.930 -0.463 -24.813 1.00 70.12 92 VAL A O 1
ATOM 708 N N . ASP A 1 93 ? 5.257 1.058 -25.799 1.00 72.44 93 ASP A N 1
ATOM 709 C CA . ASP A 1 93 ? 4.638 0.994 -27.128 1.00 72.44 93 ASP A CA 1
ATOM 710 C C . ASP A 1 93 ? 5.657 0.394 -28.113 1.00 72.44 93 ASP A C 1
ATOM 712 O O . ASP A 1 93 ? 6.594 1.090 -28.524 1.00 72.44 93 ASP A O 1
ATOM 716 N N . PRO A 1 94 ? 5.514 -0.891 -28.495 1.00 64.25 94 PRO A N 1
ATOM 717 C CA . PRO A 1 94 ? 6.440 -1.562 -29.404 1.00 64.25 94 PRO A CA 1
ATOM 718 C C . PRO A 1 94 ? 6.627 -0.833 -30.740 1.00 64.25 94 PRO A C 1
ATOM 720 O O . PRO A 1 94 ? 7.714 -0.898 -31.315 1.00 64.25 94 PRO A O 1
ATOM 723 N N . ALA A 1 95 ? 5.609 -0.107 -31.218 1.00 67.62 95 ALA A N 1
ATOM 724 C CA . ALA A 1 95 ? 5.671 0.622 -32.481 1.00 67.62 95 ALA A CA 1
ATOM 725 C C . ALA A 1 95 ? 6.580 1.861 -32.407 1.00 67.62 95 ALA A C 1
ATOM 727 O O . ALA A 1 95 ? 7.132 2.269 -33.426 1.00 67.62 95 ALA A O 1
ATOM 728 N N . GLN A 1 96 ? 6.776 2.435 -31.214 1.00 64.56 96 GLN A N 1
ATOM 729 C CA . GLN A 1 96 ? 7.619 3.621 -31.005 1.00 64.56 96 GLN A CA 1
ATOM 730 C C . GLN A 1 96 ? 9.046 3.310 -30.535 1.00 64.56 96 GLN A C 1
ATOM 732 O O . GLN A 1 96 ? 9.865 4.218 -30.431 1.00 64.56 96 GLN A O 1
ATOM 737 N N . ILE A 1 97 ? 9.359 2.051 -30.217 1.00 66.00 97 ILE A N 1
ATOM 738 C CA . ILE A 1 97 ? 10.689 1.641 -29.728 1.00 66.00 97 ILE A CA 1
ATOM 739 C C . ILE A 1 97 ? 11.600 1.206 -30.887 1.00 66.00 97 ILE A C 1
ATOM 741 O O . ILE A 1 97 ? 12.825 1.290 -30.786 1.00 66.00 97 ILE A O 1
ATOM 745 N N . ALA A 1 98 ? 11.023 0.749 -32.001 1.00 65.06 98 ALA A N 1
ATOM 746 C CA . ALA A 1 98 ? 11.780 0.226 -33.131 1.00 65.06 98 ALA A CA 1
ATOM 747 C C . ALA A 1 98 ? 12.686 1.305 -33.760 1.00 65.06 98 ALA A C 1
ATOM 749 O O . ALA A 1 98 ? 12.212 2.245 -34.391 1.00 65.06 98 ALA A O 1
ATOM 750 N N . GLY A 1 99 ? 14.003 1.140 -33.605 1.00 70.69 99 GLY A N 1
ATOM 751 C CA . GLY A 1 99 ? 15.022 2.008 -34.208 1.00 70.69 99 GLY A CA 1
ATOM 752 C C . GLY A 1 99 ? 15.513 3.167 -33.333 1.00 70.69 99 GLY A C 1
ATOM 753 O O . GLY A 1 99 ? 16.487 3.812 -33.713 1.00 70.69 99 GLY A O 1
ATOM 754 N N . ASP A 1 100 ? 14.919 3.403 -32.158 1.00 82.50 100 ASP A N 1
ATOM 755 C CA . ASP A 1 100 ? 15.362 4.442 -31.217 1.00 82.50 100 ASP A CA 1
ATOM 756 C C . ASP A 1 100 ? 16.158 3.824 -30.053 1.00 82.50 100 ASP A C 1
ATOM 758 O O . ASP A 1 100 ? 15.618 3.437 -29.010 1.00 82.50 100 ASP A O 1
ATOM 762 N N . SER A 1 101 ? 17.478 3.721 -30.236 1.00 84.06 101 SER A N 1
ATOM 763 C CA . SER A 1 101 ? 18.390 3.157 -29.233 1.00 84.06 101 SER A CA 1
ATOM 764 C C . SER A 1 101 ? 18.409 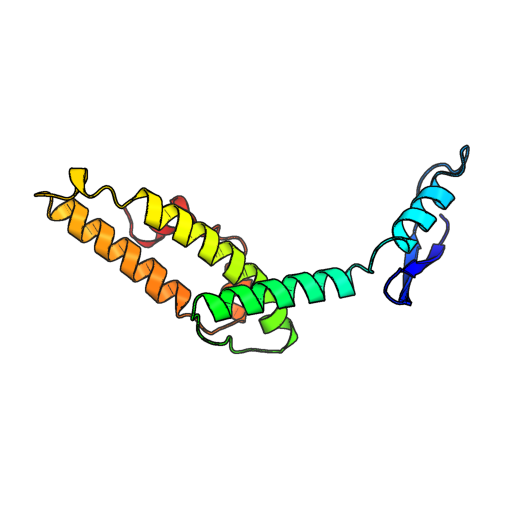3.953 -27.926 1.00 84.06 101 SER A C 1
ATOM 766 O O . SER A 1 101 ? 18.620 3.370 -26.862 1.00 84.06 101 SER A O 1
ATOM 768 N N . GLN A 1 102 ? 18.173 5.269 -27.984 1.00 85.69 102 GLN A N 1
ATOM 769 C CA . GLN A 1 102 ? 18.152 6.124 -26.799 1.00 85.69 102 GLN A CA 1
ATOM 770 C C . GLN A 1 102 ? 16.885 5.874 -25.979 1.00 85.69 102 GLN A C 1
ATOM 772 O O . GLN A 1 102 ? 16.953 5.729 -24.757 1.00 85.69 102 GLN A O 1
ATOM 777 N N . ARG A 1 103 ? 15.728 5.765 -26.641 1.00 84.19 103 ARG A N 1
ATOM 778 C CA . ARG A 1 103 ? 14.469 5.391 -25.988 1.00 84.19 103 ARG A CA 1
ATOM 779 C C . ARG A 1 103 ? 14.556 3.998 -25.379 1.00 84.19 103 ARG A C 1
ATOM 781 O O . ARG A 1 103 ? 14.158 3.829 -24.229 1.00 84.19 103 ARG A O 1
ATOM 788 N N . LEU A 1 104 ? 15.129 3.028 -26.095 1.00 85.31 104 LEU A N 1
ATOM 789 C CA . LEU A 1 104 ? 15.345 1.680 -25.565 1.00 85.31 104 LEU A CA 1
ATOM 790 C C . LEU A 1 104 ? 16.213 1.704 -24.296 1.00 85.31 104 LEU A C 1
ATOM 792 O O . LEU A 1 104 ? 15.828 1.111 -23.290 1.00 85.31 104 LEU A O 1
ATOM 796 N N . ALA A 1 105 ? 17.328 2.442 -24.305 1.00 88.81 105 ALA A N 1
ATOM 797 C CA . ALA A 1 105 ? 18.191 2.588 -23.133 1.00 88.81 105 ALA A CA 1
ATOM 798 C C . ALA A 1 105 ? 17.457 3.228 -21.941 1.00 88.81 105 ALA A C 1
ATOM 800 O O . ALA A 1 105 ? 17.578 2.755 -20.809 1.00 88.81 105 ALA A O 1
ATOM 801 N N . THR A 1 106 ? 16.651 4.266 -22.181 1.00 88.62 106 THR A N 1
ATOM 802 C CA . THR A 1 106 ? 15.832 4.905 -21.139 1.00 88.62 106 THR A CA 1
ATOM 803 C C . THR A 1 106 ? 14.806 3.934 -20.547 1.00 88.62 106 THR A C 1
ATOM 805 O O . THR A 1 106 ? 14.689 3.844 -19.325 1.00 88.62 106 THR A O 1
ATOM 808 N N . LEU A 1 107 ? 14.112 3.150 -21.377 1.00 88.25 107 LEU A N 1
ATOM 809 C CA . LEU A 1 107 ? 13.161 2.134 -20.912 1.00 88.25 107 LEU A CA 1
ATOM 810 C C . LEU A 1 107 ? 13.839 1.051 -20.071 1.00 88.25 107 LEU A C 1
ATOM 812 O O . LEU A 1 107 ? 13.324 0.676 -19.018 1.00 88.25 107 LEU A O 1
ATOM 816 N N . SER A 1 108 ? 15.018 0.585 -20.489 1.00 90.00 108 SER A N 1
ATOM 817 C CA . SER A 1 108 ? 15.804 -0.374 -19.711 1.00 90.00 108 SER A CA 1
ATOM 818 C C . SER A 1 108 ? 16.177 0.175 -18.332 1.00 90.00 108 SER A C 1
ATOM 820 O O . SER A 1 108 ? 16.055 -0.550 -17.347 1.00 90.00 108 SER A O 1
ATOM 822 N N . ARG A 1 109 ? 16.560 1.457 -18.231 1.00 92.69 109 ARG A N 1
ATOM 823 C CA . ARG A 1 109 ? 16.851 2.114 -16.941 1.00 92.69 109 ARG A CA 1
ATOM 824 C C . ARG A 1 109 ? 15.619 2.177 -16.038 1.00 92.69 109 ARG A C 1
ATOM 826 O O . ARG A 1 109 ? 15.726 1.903 -14.847 1.00 92.69 109 ARG A O 1
ATOM 833 N N . ILE A 1 110 ? 14.453 2.495 -16.601 1.00 92.19 110 ILE A N 1
ATOM 834 C CA . ILE A 1 110 ? 13.187 2.533 -15.856 1.00 92.19 110 ILE A CA 1
ATOM 835 C C . ILE A 1 110 ? 12.818 1.142 -15.331 1.00 92.19 110 ILE A C 1
ATOM 837 O O . ILE A 1 110 ? 12.519 0.993 -14.146 1.00 92.19 110 ILE A O 1
ATOM 841 N N . HIS A 1 111 ? 12.879 0.113 -16.180 1.00 91.38 111 HIS A N 1
ATOM 842 C CA . HIS A 1 111 ? 12.599 -1.261 -15.761 1.00 91.38 111 HIS A CA 1
ATOM 843 C C . HIS A 1 111 ? 13.578 -1.759 -14.693 1.00 91.38 111 HIS A C 1
ATOM 845 O O . HIS A 1 111 ? 13.139 -2.394 -13.735 1.00 91.38 111 HIS A O 1
ATOM 851 N N . ALA A 1 112 ? 14.870 -1.442 -14.822 1.00 94.19 112 ALA A N 1
ATOM 852 C CA . ALA A 1 112 ? 15.877 -1.785 -13.822 1.00 94.19 112 ALA A CA 1
ATOM 853 C C . ALA A 1 112 ? 15.566 -1.135 -12.465 1.00 94.19 112 ALA A C 1
ATOM 855 O O . ALA A 1 112 ? 15.462 -1.846 -11.469 1.00 94.19 112 ALA A O 1
ATOM 856 N N . LEU A 1 113 ? 15.287 0.175 -12.434 1.00 95.12 113 LEU A N 1
ATOM 857 C CA . LEU A 1 113 ? 14.925 0.884 -11.201 1.00 95.12 113 LEU A CA 1
ATOM 858 C C . LEU A 1 113 ? 13.692 0.270 -10.523 1.00 95.12 113 LEU A C 1
ATOM 860 O O . LEU A 1 113 ? 13.683 0.062 -9.308 1.00 95.12 113 LEU A O 1
ATOM 864 N N . ILE A 1 114 ? 12.639 -0.024 -11.293 1.00 94.62 114 ILE A N 1
ATOM 865 C CA . ILE A 1 114 ? 11.416 -0.640 -10.760 1.00 94.62 114 ILE A CA 1
ATOM 866 C C . ILE A 1 114 ? 11.726 -2.028 -10.183 1.00 94.62 114 ILE A C 1
ATOM 868 O O . ILE A 1 114 ? 11.259 -2.354 -9.091 1.00 94.62 114 ILE A O 1
ATOM 872 N N . ALA A 1 115 ? 12.511 -2.844 -10.891 1.00 94.88 115 ALA A N 1
ATOM 873 C CA . ALA A 1 115 ? 12.888 -4.180 -10.438 1.00 94.88 115 ALA A CA 1
ATOM 874 C C . ALA A 1 115 ? 13.737 -4.139 -9.156 1.00 94.88 115 ALA A C 1
ATOM 876 O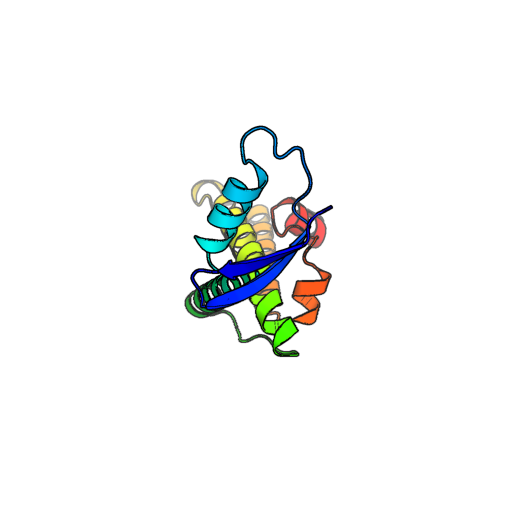 O . ALA A 1 115 ? 13.443 -4.864 -8.206 1.00 94.88 115 ALA A O 1
ATOM 877 N N . GLU A 1 116 ? 14.730 -3.252 -9.092 1.00 96.25 116 GLU A N 1
ATOM 878 C CA . GLU A 1 116 ? 15.566 -3.033 -7.906 1.00 96.25 116 GLU A CA 1
ATOM 879 C C . GLU A 1 116 ? 14.727 -2.586 -6.706 1.00 96.25 116 GLU A C 1
ATOM 881 O O . GLU A 1 116 ? 14.860 -3.127 -5.610 1.00 96.25 116 GLU A O 1
ATOM 886 N N . THR A 1 117 ? 13.790 -1.662 -6.924 1.00 96.94 117 THR A N 1
ATOM 887 C CA . THR A 1 117 ? 12.895 -1.167 -5.869 1.00 96.94 117 THR A CA 1
ATOM 888 C C . THR A 1 117 ? 11.993 -2.278 -5.336 1.00 96.94 117 THR A C 1
ATOM 890 O O . THR A 1 117 ? 11.824 -2.427 -4.128 1.00 96.94 117 THR A O 1
ATOM 893 N N . LYS A 1 118 ? 11.448 -3.120 -6.222 1.00 96.75 118 LYS A N 1
ATOM 894 C CA . LYS A 1 118 ? 10.650 -4.299 -5.844 1.00 96.75 118 LYS A CA 1
ATOM 895 C C . LYS A 1 118 ? 11.437 -5.334 -5.040 1.00 96.75 118 LYS A C 1
ATOM 897 O O . LYS A 1 118 ? 10.829 -6.071 -4.262 1.00 96.75 118 LYS A O 1
ATOM 902 N N . ALA A 1 119 ? 12.754 -5.395 -5.223 1.00 97.50 119 ALA A N 1
ATOM 903 C CA . ALA A 1 119 ? 13.629 -6.331 -4.529 1.00 97.50 119 ALA A CA 1
ATOM 904 C C . ALA A 1 119 ? 13.970 -5.903 -3.088 1.00 97.50 119 ALA A C 1
ATOM 906 O O . ALA A 1 119 ? 14.544 -6.695 -2.343 1.00 97.50 119 ALA A O 1
ATOM 907 N N . ILE A 1 120 ? 13.606 -4.687 -2.662 1.00 98.19 120 ILE A N 1
ATOM 908 C CA . ILE A 1 120 ? 13.883 -4.197 -1.307 1.00 98.19 120 ILE A CA 1
ATOM 909 C C . ILE A 1 120 ? 13.077 -4.991 -0.269 1.00 98.19 120 ILE A C 1
ATOM 911 O O . ILE A 1 120 ? 11.844 -4.925 -0.227 1.00 98.19 120 ILE A O 1
ATOM 915 N N . THR A 1 121 ? 13.787 -5.694 0.619 1.00 98.25 121 THR A N 1
ATOM 916 C CA . THR A 1 121 ? 13.198 -6.508 1.696 1.00 98.25 121 THR A CA 1
ATOM 917 C C . THR A 1 121 ? 12.985 -5.737 2.996 1.00 98.25 121 THR A C 1
ATOM 919 O O . THR A 1 121 ? 12.196 -6.158 3.831 1.00 98.25 121 THR A O 1
ATOM 922 N N . SER A 1 122 ? 13.618 -4.582 3.200 1.00 98.44 122 SER A N 1
ATOM 923 C CA . SER A 1 122 ? 13.473 -3.829 4.454 1.00 98.44 122 SER A CA 1
ATOM 924 C C . SER A 1 122 ? 12.069 -3.235 4.613 1.00 98.44 122 SER A C 1
ATOM 926 O O . SER A 1 122 ? 11.681 -2.331 3.872 1.00 98.44 122 SER A O 1
ATOM 928 N N . ALA A 1 123 ? 11.319 -3.674 5.630 1.00 98.38 123 ALA A N 1
ATOM 929 C CA . ALA A 1 123 ? 10.018 -3.090 5.962 1.00 98.38 123 ALA A CA 1
ATOM 930 C C . ALA A 1 123 ? 10.134 -1.612 6.372 1.00 98.38 123 ALA A C 1
ATOM 932 O O . ALA A 1 123 ? 9.263 -0.808 6.043 1.00 98.38 123 ALA A O 1
ATOM 933 N N . ALA A 1 124 ? 11.217 -1.242 7.065 1.00 98.19 124 ALA A N 1
ATOM 934 C CA . ALA A 1 124 ? 11.472 0.142 7.461 1.00 98.19 124 ALA A CA 1
ATOM 935 C C . ALA A 1 124 ? 11.634 1.056 6.240 1.00 98.19 124 ALA A C 1
ATOM 937 O O . ALA A 1 124 ? 11.050 2.131 6.210 1.00 98.19 124 ALA A O 1
ATOM 938 N N . TRP A 1 125 ? 12.324 0.588 5.195 1.00 98.31 125 TRP A N 1
ATOM 939 C CA . TRP A 1 125 ? 12.509 1.368 3.974 1.00 98.31 125 TRP A CA 1
ATOM 940 C C . TRP A 1 125 ? 11.171 1.748 3.330 1.00 98.31 125 TRP A C 1
ATOM 942 O O . TRP A 1 125 ? 10.941 2.918 3.034 1.00 98.31 125 TRP A O 1
ATOM 952 N N . TRP A 1 126 ? 10.248 0.792 3.186 1.00 98.06 126 TRP A N 1
ATOM 953 C CA . TRP A 1 126 ? 8.914 1.066 2.641 1.00 98.06 126 TRP A CA 1
ATOM 954 C C . TRP A 1 126 ? 8.130 2.065 3.498 1.00 98.06 126 TRP A C 1
ATOM 956 O O . TRP A 1 126 ? 7.441 2.928 2.962 1.00 98.06 126 TRP A O 1
ATOM 966 N N . ILE A 1 127 ? 8.257 1.974 4.822 1.00 97.62 127 ILE A N 1
ATOM 967 C CA . ILE A 1 127 ? 7.620 2.897 5.769 1.00 97.62 127 ILE A CA 1
ATOM 968 C C . ILE A 1 127 ? 8.178 4.316 5.635 1.00 97.62 127 ILE A C 1
ATOM 970 O O . ILE A 1 127 ? 7.404 5.275 5.602 1.00 97.62 127 ILE A O 1
ATOM 974 N N . ASP A 1 128 ? 9.496 4.450 5.525 1.00 97.88 128 ASP A N 1
ATOM 975 C CA . ASP A 1 128 ? 10.163 5.745 5.391 1.00 97.88 128 ASP A CA 1
ATOM 976 C C . ASP A 1 128 ? 9.798 6.431 4.062 1.00 97.88 128 ASP A C 1
ATOM 978 O O . ASP A 1 128 ? 9.665 7.651 4.013 1.00 97.88 128 ASP A O 1
ATOM 982 N N . HIS A 1 129 ? 9.539 5.647 3.009 1.00 95.94 129 HIS A N 1
ATOM 983 C CA . HIS A 1 129 ? 9.211 6.134 1.661 1.00 95.94 129 HIS A CA 1
ATOM 984 C C . HIS A 1 129 ? 7.705 6.104 1.353 1.00 95.94 129 HIS A C 1
ATOM 986 O O . HIS A 1 129 ? 7.287 6.246 0.205 1.00 95.94 129 HIS A O 1
ATOM 992 N N . GLN A 1 130 ? 6.844 5.949 2.361 1.00 94.56 130 GLN A N 1
ATOM 993 C CA . GLN A 1 130 ? 5.394 5.863 2.149 1.00 94.56 130 GLN A CA 1
ATOM 994 C C . GLN A 1 130 ? 4.779 7.121 1.505 1.00 94.56 130 GLN A C 1
ATOM 996 O O . GLN A 1 130 ? 3.698 7.051 0.924 1.00 94.56 130 GLN A O 1
ATOM 1001 N N . ALA A 1 131 ? 5.453 8.271 1.621 1.00 93.06 131 ALA A N 1
ATOM 1002 C CA . ALA A 1 131 ? 5.002 9.557 1.093 1.00 93.06 131 ALA A CA 1
ATOM 1003 C C . ALA A 1 131 ? 5.550 9.876 -0.312 1.00 93.06 131 ALA A C 1
ATOM 1005 O O . ALA A 1 131 ? 5.148 10.875 -0.905 1.00 93.06 131 ALA A O 1
ATOM 1006 N N . ASP A 1 132 ? 6.445 9.046 -0.852 1.00 90.06 132 ASP A N 1
ATOM 1007 C CA . ASP A 1 132 ? 7.189 9.352 -2.079 1.00 90.06 132 ASP A CA 1
ATOM 1008 C C . ASP A 1 132 ? 6.330 9.334 -3.347 1.00 90.06 132 ASP A C 1
ATOM 1010 O O . ASP A 1 132 ? 6.639 10.038 -4.307 1.00 90.06 132 ASP A O 1
ATOM 1014 N N . GLY A 1 133 ? 5.258 8.536 -3.359 1.00 86.38 133 GLY A N 1
ATOM 1015 C CA . GLY A 1 133 ? 4.390 8.363 -4.522 1.00 86.38 133 GLY A CA 1
ATOM 1016 C C . GLY A 1 133 ? 5.127 7.757 -5.724 1.00 86.38 133 GLY A C 1
ATOM 1017 O O . GLY A 1 133 ? 5.554 8.475 -6.619 1.00 86.38 133 GLY A O 1
ATOM 1018 N N . PHE A 1 134 ? 5.213 6.424 -5.783 1.00 91.44 134 PHE A N 1
ATOM 1019 C CA . PHE A 1 134 ? 5.993 5.619 -6.746 1.00 91.44 134 PHE A CA 1
ATOM 1020 C C . PHE A 1 134 ? 5.484 5.611 -8.211 1.00 91.44 134 PHE A C 1
ATOM 1022 O O . PHE A 1 134 ? 5.543 4.594 -8.900 1.00 91.44 134 PHE A O 1
ATOM 1029 N N . GLY A 1 135 ? 4.942 6.729 -8.694 1.00 87.62 135 GLY A N 1
ATOM 1030 C CA . GLY A 1 135 ? 4.511 6.911 -10.082 1.00 87.62 135 GLY A CA 1
ATOM 1031 C C . GLY A 1 135 ? 5.597 7.516 -10.980 1.00 87.62 135 GLY A C 1
ATOM 1032 O O . GLY A 1 135 ? 6.779 7.550 -10.637 1.00 87.62 135 GLY A O 1
ATOM 1033 N N . GLN A 1 136 ? 5.181 8.063 -12.126 1.00 87.31 136 GLN A N 1
ATOM 1034 C CA . GLN A 1 136 ? 6.071 8.679 -13.119 1.00 87.31 136 GLN A CA 1
ATOM 1035 C C . GLN A 1 136 ? 7.020 9.730 -12.525 1.00 87.31 136 GLN A C 1
ATOM 1037 O O . GLN A 1 136 ? 8.219 9.692 -12.782 1.00 87.31 136 GLN A O 1
ATOM 1042 N N . SER A 1 137 ? 6.504 10.661 -11.716 1.00 88.69 137 SER A N 1
ATOM 1043 C CA . SER A 1 137 ? 7.299 11.763 -11.154 1.00 88.69 137 SER A CA 1
ATOM 1044 C C . SER A 1 137 ? 8.424 11.279 -10.237 1.00 88.69 137 SER A C 1
ATOM 1046 O O . SER A 1 137 ? 9.479 11.911 -10.170 1.00 88.69 137 SER A O 1
ATOM 1048 N N . TRP A 1 138 ? 8.216 10.159 -9.547 1.00 93.38 138 TRP A N 1
ATOM 1049 C CA . TRP A 1 138 ? 9.233 9.526 -8.720 1.00 93.38 138 TRP A CA 1
ATOM 1050 C C . TRP A 1 138 ? 10.312 8.864 -9.577 1.00 93.38 138 TRP A C 1
ATOM 1052 O O . TRP A 1 138 ? 11.497 9.092 -9.337 1.00 93.38 138 TRP A O 1
ATOM 1062 N N . VAL A 1 139 ? 9.919 8.131 -10.625 1.00 89.50 139 VAL A N 1
ATOM 1063 C CA . VAL A 1 139 ? 10.869 7.496 -11.551 1.00 89.50 139 VAL A CA 1
ATOM 1064 C C . VAL A 1 139 ? 11.724 8.535 -12.281 1.00 89.50 139 VAL A C 1
ATOM 1066 O O . VAL A 1 139 ? 12.947 8.414 -12.280 1.00 89.50 139 VAL A O 1
ATOM 1069 N N . CYS A 1 140 ? 11.107 9.576 -12.848 1.00 88.75 140 CYS A N 1
ATOM 1070 C CA . CYS A 1 140 ? 11.820 10.661 -13.529 1.00 88.75 140 CYS A CA 1
ATOM 1071 C C . CYS A 1 140 ? 12.842 11.329 -12.601 1.00 88.75 140 CYS A C 1
ATOM 1073 O O . CYS A 1 140 ? 14.006 11.476 -12.962 1.00 88.75 140 CYS A O 1
ATOM 1075 N N . ARG A 1 141 ? 12.445 11.631 -11.356 1.00 92.94 141 ARG A N 1
ATOM 1076 C CA . ARG A 1 141 ? 13.343 12.219 -10.350 1.00 92.94 141 ARG A CA 1
ATOM 1077 C C . ARG A 1 141 ? 14.503 11.299 -9.977 1.00 92.94 141 ARG A C 1
ATOM 1079 O O . ARG A 1 141 ? 15.590 11.784 -9.709 1.00 92.94 141 ARG A O 1
ATOM 1086 N N . LYS A 1 142 ? 14.280 9.986 -9.902 1.00 92.19 142 LYS A N 1
ATOM 1087 C CA . LYS A 1 142 ? 15.332 9.022 -9.542 1.00 92.19 142 LYS A CA 1
ATOM 1088 C C . LYS A 1 142 ? 16.338 8.776 -10.663 1.00 92.19 142 LYS A C 1
ATOM 1090 O O . LYS A 1 142 ? 17.449 8.350 -10.370 1.00 92.19 142 LYS A O 1
ATOM 1095 N N . LEU A 1 143 ? 15.949 8.999 -11.917 1.00 89.75 143 LEU A N 1
ATOM 1096 C CA . LEU A 1 143 ? 16.791 8.748 -13.087 1.00 89.75 143 LEU A CA 1
ATOM 1097 C C . LEU A 1 143 ? 17.362 10.019 -13.725 1.00 89.75 143 LEU A C 1
ATOM 1099 O O . LEU A 1 143 ? 18.131 9.888 -14.682 1.00 89.75 143 LEU A O 1
ATOM 1103 N N . ASP A 1 144 ? 17.003 11.199 -13.214 1.00 89.38 144 ASP A N 1
ATOM 1104 C CA . ASP A 1 144 ? 17.345 12.506 -13.783 1.00 89.38 144 ASP A CA 1
ATOM 1105 C C . ASP A 1 144 ? 16.972 12.603 -15.279 1.00 89.38 144 ASP A C 1
ATOM 1107 O O . ASP A 1 144 ? 17.789 12.995 -16.116 1.00 89.38 144 ASP A O 1
ATOM 1111 N N . ILE A 1 145 ? 15.740 12.186 -15.619 1.00 81.38 145 ILE A N 1
ATOM 1112 C CA . ILE A 1 145 ? 15.171 12.192 -16.986 1.00 81.38 145 ILE A CA 1
ATOM 1113 C C . ILE A 1 145 ? 13.862 12.972 -17.088 1.00 81.38 145 ILE A C 1
ATOM 1115 O O . ILE A 1 145 ? 13.120 13.042 -16.079 1.00 81.38 145 ILE A O 1
#

Organism: NCBI:txid194702

Radius of gyration: 22.03 Å; Cα contacts (8 Å, |Δi|>4): 149; chains: 1; bounding box: 52×30×60 Å

pLDDT: mean 91.44, std 7.81, range [61.0, 98.44]

Mean predicted aligned error: 5.8 Å

Foldseek 3Di:
DDWDFAQAPVRDTDIDDDDDDCPPPVSVVVSVVRNDHDDPVVVLQVLLVVLQVQLVVVVFDAADDDPVLSSVLSNLLSQLLVQLVVQLVVLDDVVVPPPDPVSVVLNVLSVVVSVVVSRDRYSVVSVVCSPVRNHDVNSCVVVVD

Solvent-accessible surface area (backbone atoms only — not comparable to full-atom values): 8125 Å² total; per-residue (Å²): 134,49,79,41,83,38,54,15,64,70,70,52,73,48,79,42,78,57,76,78,75,58,91,82,44,51,50,60,53,50,50,51,57,51,25,73,32,62,41,74,66,59,49,50,51,51,50,21,50,51,22,45,48,53,36,48,76,71,67,44,71,76,63,44,71,53,74,71,44,29,44,53,18,29,38,47,45,38,54,36,49,52,36,38,51,55,45,57,60,72,70,68,48,75,84,77,43,73,90,36,68,66,60,46,53,52,50,52,51,52,53,49,53,53,51,56,59,57,63,62,30,51,14,63,58,39,56,74,49,63,82,65,55,50,35,63,73,39,54,30,65,75,66,78,100

Secondary structure (DSSP, 8-state):
-EEEEEE-TTS-EEEEEE-S--TTSHHHHHHHHHHTS--HHHHHHHHHHHHHHHHHHTTPPPPBS-HHHHHHHHHHHHHHHHHHHHHHHHH--HHHHTT-HHHHHHHHHHHHHHHHHHT--BHHHHHHTTTS--SHHHHHHHHT-

Sequence (145 aa):
MSKYHITHSCGHSRTYNICGTDVHGERGRKAKWYASQPCPDCRRAEENAAAAQSNREKGLPQLEGSPKQIAWAETIRCAAVQAMDAFGSQLVDPAQIAGDSQRLATLSRIHALIAETKAITSAAWWIDHQADGFGQSWVCRKLDI